Protein AF-A0A7Y9J847-F1 (afdb_monomer_lite)

pLDDT: mean 70.16, std 19.35, range [40.94, 95.0]

Foldseek 3Di:
DDDDPDPDPPPPPDPDPVCLDLVNLLVVLVVLQVPDDPQDWLVRSLVSCVVVPPDPVNSVLSVPQDGAGHGGSVSSSVSSVCVSVVHDRPRPHPPPPPDPPDPDDPPPPDPDDDDDDDDDDDDDDDDDDPDDDDDD

Structure (mmCIF, N/CA/C/O backbone):
data_AF-A0A7Y9J847-F1
#
_entry.id   AF-A0A7Y9J847-F1
#
loop_
_atom_site.group_PDB
_atom_site.id
_atom_site.type_symbol
_atom_site.label_atom_id
_atom_site.label_alt_id
_atom_site.label_comp_id
_atom_site.label_asym_id
_atom_site.label_entity_id
_atom_site.label_seq_id
_atom_site.pdbx_PDB_ins_code
_atom_site.Cartn_x
_atom_site.Cartn_y
_atom_site.Cartn_z
_atom_site.occupancy
_atom_site.B_iso_or_equiv
_atom_site.auth_seq_id
_atom_site.auth_comp_id
_atom_site.auth_asym_id
_atom_site.auth_atom_id
_atom_site.pdbx_PDB_model_num
ATOM 1 N N . MET A 1 1 ? 17.497 -41.026 -31.894 1.00 49.25 1 MET A N 1
ATOM 2 C CA . MET A 1 1 ? 16.441 -40.431 -31.049 1.00 49.25 1 MET A CA 1
ATOM 3 C C . MET A 1 1 ? 17.137 -39.594 -29.981 1.00 49.25 1 MET A C 1
ATOM 5 O O . MET A 1 1 ? 17.644 -40.190 -29.041 1.00 49.25 1 MET A O 1
ATOM 9 N N . PRO A 1 2 ? 17.323 -38.275 -30.172 1.00 55.19 2 PRO A N 1
ATOM 10 C CA . PRO A 1 2 ? 18.001 -37.436 -29.187 1.00 55.19 2 PRO A CA 1
ATOM 11 C C . PRO A 1 2 ? 17.052 -37.112 -28.025 1.00 55.19 2 PRO A C 1
ATOM 13 O O . PRO A 1 2 ? 15.933 -36.649 -28.236 1.00 55.19 2 PRO A O 1
ATOM 16 N N . SER A 1 3 ? 17.510 -37.395 -26.809 1.00 54.19 3 SER A N 1
ATOM 17 C CA . SER A 1 3 ? 16.823 -37.115 -25.551 1.00 54.19 3 SER A CA 1
ATOM 18 C C . SER A 1 3 ? 16.677 -35.608 -25.338 1.00 54.19 3 SER A C 1
ATOM 20 O O . SER A 1 3 ? 17.669 -34.883 -25.300 1.00 54.19 3 SER A O 1
ATOM 22 N N . THR A 1 4 ? 15.445 -35.133 -25.174 1.00 57.94 4 THR A N 1
ATOM 23 C CA . THR A 1 4 ? 15.147 -33.794 -24.654 1.00 57.94 4 THR A CA 1
ATOM 24 C C . THR A 1 4 ? 15.676 -33.673 -23.222 1.00 57.94 4 THR A C 1
ATOM 26 O O . THR A 1 4 ? 15.292 -34.497 -22.387 1.00 57.94 4 THR A O 1
ATOM 29 N N . PRO A 1 5 ? 16.528 -32.684 -22.897 1.00 59.12 5 PRO A N 1
ATOM 30 C CA . PRO A 1 5 ? 16.904 -32.433 -21.515 1.00 59.12 5 PRO A CA 1
ATOM 31 C C . PRO A 1 5 ? 15.673 -31.930 -20.759 1.00 59.12 5 PRO A C 1
ATOM 33 O O . PRO A 1 5 ? 15.046 -30.944 -21.147 1.00 59.12 5 PRO A O 1
ATOM 36 N N . GLY A 1 6 ? 15.309 -32.659 -19.703 1.00 48.56 6 GLY A N 1
ATOM 37 C CA . GLY A 1 6 ? 14.261 -32.269 -18.774 1.00 48.56 6 GLY A CA 1
ATOM 38 C C . GLY A 1 6 ? 14.575 -30.895 -18.200 1.00 48.56 6 GLY A C 1
ATOM 39 O O . GLY A 1 6 ? 15.643 -30.673 -17.634 1.00 48.56 6 GLY A O 1
ATOM 40 N N . HIS A 1 7 ? 13.644 -29.968 -18.381 1.00 54.53 7 HIS A N 1
ATOM 41 C CA . HIS A 1 7 ? 13.660 -28.684 -17.709 1.00 54.53 7 HIS A CA 1
ATOM 42 C C . HIS A 1 7 ? 13.323 -28.956 -16.238 1.00 54.53 7 HIS A C 1
ATOM 44 O O . HIS A 1 7 ? 12.155 -28.969 -15.856 1.00 54.53 7 HIS A O 1
ATOM 50 N N . GLU A 1 8 ? 14.331 -29.289 -15.427 1.00 55.56 8 GLU A N 1
ATOM 51 C CA . GLU A 1 8 ? 14.164 -29.288 -13.977 1.00 55.56 8 GLU A CA 1
ATOM 52 C C . GLU A 1 8 ? 13.847 -27.849 -13.553 1.00 55.56 8 GLU A C 1
ATOM 54 O O . GLU A 1 8 ? 14.640 -26.942 -13.834 1.00 55.56 8 GLU A O 1
ATOM 59 N N . PRO A 1 9 ? 12.695 -27.595 -12.909 1.00 55.69 9 PRO A N 1
ATOM 60 C CA . PRO A 1 9 ? 12.472 -26.309 -12.287 1.00 55.69 9 PRO A CA 1
ATOM 61 C C . PRO A 1 9 ? 13.514 -26.177 -11.179 1.00 55.69 9 PRO A C 1
ATOM 63 O O . PRO A 1 9 ? 13.529 -26.955 -10.227 1.00 55.69 9 PRO A O 1
ATOM 66 N N . VAL A 1 10 ? 14.403 -25.195 -11.318 1.00 56.09 10 VAL A N 1
ATOM 67 C CA . VAL A 1 10 ? 15.317 -24.770 -10.259 1.00 56.09 10 VAL A CA 1
ATOM 68 C C . VAL A 1 10 ? 14.453 -24.253 -9.109 1.00 56.09 10 VAL A C 1
ATOM 70 O O . VAL A 1 10 ? 14.092 -23.080 -9.046 1.00 56.09 10 VAL A O 1
ATOM 73 N N . VAL A 1 11 ? 14.059 -25.156 -8.215 1.00 52.94 11 VAL A N 1
ATOM 74 C CA . VAL A 1 11 ? 13.444 -24.812 -6.939 1.00 52.94 11 VAL A CA 1
ATOM 75 C C . VAL A 1 11 ? 14.569 -24.245 -6.093 1.00 52.94 11 VAL A C 1
ATOM 77 O O . VAL A 1 11 ? 15.358 -24.998 -5.537 1.00 52.94 11 VAL A O 1
ATOM 80 N N . VAL A 1 12 ? 14.677 -22.917 -6.046 1.00 54.50 12 VAL A N 1
ATOM 81 C CA . VAL A 1 12 ? 15.583 -22.205 -5.139 1.00 54.50 12 VAL A CA 1
ATOM 82 C C . VAL A 1 12 ? 15.052 -22.399 -3.710 1.00 54.50 12 VAL A C 1
ATOM 84 O O . VAL A 1 12 ? 14.038 -21.788 -3.357 1.00 54.50 12 VAL A O 1
ATOM 87 N N . PRO A 1 13 ? 15.672 -23.233 -2.853 1.00 46.25 13 PRO A N 1
ATOM 88 C CA . PRO A 1 13 ? 15.181 -23.453 -1.501 1.00 46.25 13 PRO A CA 1
ATOM 89 C C . PRO A 1 13 ? 15.715 -22.319 -0.620 1.00 46.25 13 PRO A C 1
ATOM 91 O O . PRO A 1 13 ? 16.892 -22.293 -0.268 1.00 46.25 13 PRO A O 1
ATOM 94 N N . GLY A 1 14 ? 14.861 -21.346 -0.291 1.00 41.09 14 GLY A N 1
ATOM 95 C CA . GLY A 1 14 ? 15.220 -20.279 0.656 1.00 41.09 14 GLY A CA 1
ATOM 96 C C . GLY A 1 14 ? 14.357 -19.014 0.643 1.00 41.09 14 GLY A C 1
ATOM 97 O O . GLY A 1 14 ? 14.506 -18.180 1.534 1.00 41.09 14 GLY A O 1
ATOM 98 N N . LEU A 1 15 ? 13.455 -18.857 -0.328 1.00 47.81 15 LEU A N 1
ATOM 99 C CA . LEU A 1 15 ? 12.717 -17.606 -0.539 1.00 47.81 15 LEU A CA 1
ATOM 100 C C . LEU A 1 15 ? 11.417 -17.478 0.291 1.00 47.81 15 LEU A C 1
ATOM 102 O O . LEU A 1 15 ? 11.110 -16.401 0.790 1.00 47.81 15 LEU A O 1
ATOM 106 N N . ALA A 1 16 ? 10.736 -18.580 0.613 1.00 46.28 16 ALA A N 1
ATOM 107 C CA . ALA A 1 16 ? 9.360 -18.531 1.128 1.00 46.28 16 ALA A CA 1
ATOM 108 C C . ALA A 1 16 ? 9.150 -17.957 2.554 1.00 46.28 16 ALA A C 1
ATOM 110 O O . ALA A 1 16 ? 8.028 -17.602 2.898 1.00 46.28 16 ALA A O 1
ATOM 111 N N . MET A 1 17 ? 10.178 -17.854 3.415 1.00 40.94 17 MET A N 1
ATOM 112 C CA . MET A 1 17 ? 9.996 -17.350 4.798 1.00 40.94 17 MET A CA 1
ATOM 113 C C . MET A 1 17 ? 10.462 -15.908 5.028 1.00 40.94 17 MET A C 1
ATOM 115 O O . MET A 1 17 ? 10.016 -15.268 5.980 1.00 40.94 17 MET A O 1
ATOM 119 N N . ARG A 1 18 ? 11.322 -15.357 4.161 1.00 46.59 18 ARG A N 1
ATOM 120 C CA . ARG A 1 18 ? 11.744 -13.944 4.257 1.00 46.59 18 ARG A CA 1
ATOM 121 C C . ARG A 1 18 ? 10.750 -12.984 3.606 1.00 46.59 18 ARG A C 1
ATOM 123 O O . ARG A 1 18 ? 10.747 -11.802 3.935 1.00 46.59 18 ARG A O 1
ATOM 130 N N . GLU A 1 19 ? 9.884 -13.495 2.739 1.00 56.12 19 GLU A N 1
ATOM 131 C CA . GLU A 1 19 ? 8.946 -12.711 1.930 1.00 56.12 19 GLU A CA 1
ATOM 132 C C . GLU A 1 19 ? 7.766 -12.127 2.719 1.00 56.12 19 GLU A C 1
ATOM 134 O O . GLU A 1 19 ? 7.184 -11.135 2.277 1.00 56.12 19 GLU A O 1
ATOM 139 N N . CYS A 1 20 ? 7.465 -12.685 3.899 1.00 57.28 20 CYS A N 1
ATOM 140 C CA . CYS A 1 20 ? 6.391 -12.228 4.790 1.00 57.28 20 CYS A CA 1
ATOM 141 C C . CYS A 1 20 ? 6.856 -11.262 5.892 1.00 57.28 20 CYS A C 1
ATOM 143 O O . CYS A 1 20 ? 6.043 -10.838 6.714 1.00 57.28 20 CYS A O 1
ATOM 145 N N . SER A 1 21 ? 8.147 -10.912 5.956 1.00 79.62 21 SER A N 1
ATOM 146 C CA . SER A 1 21 ? 8.610 -9.933 6.943 1.00 79.62 21 SER A CA 1
ATOM 147 C C . SER A 1 21 ? 8.160 -8.521 6.541 1.00 79.62 21 SER A C 1
ATOM 149 O O . SER A 1 21 ? 8.383 -8.126 5.393 1.00 79.62 21 SER A O 1
ATOM 151 N N . PRO A 1 22 ? 7.599 -7.711 7.462 1.00 80.12 22 PRO A N 1
ATOM 152 C CA . PRO A 1 22 ? 7.207 -6.333 7.161 1.00 80.12 22 PRO A CA 1
ATOM 153 C C . PRO A 1 22 ? 8.391 -5.483 6.680 1.00 80.12 22 PRO A C 1
ATOM 155 O O . PRO A 1 22 ? 8.212 -4.600 5.847 1.00 80.12 22 PRO A O 1
ATOM 158 N N . ALA A 1 23 ? 9.611 -5.785 7.139 1.00 84.69 23 ALA A N 1
ATOM 159 C CA . ALA A 1 23 ? 10.822 -5.117 6.671 1.00 84.69 23 ALA A CA 1
ATOM 160 C C . ALA A 1 23 ? 11.130 -5.442 5.199 1.00 84.69 23 ALA A C 1
ATOM 162 O O . ALA A 1 23 ? 11.419 -4.545 4.417 1.00 84.69 23 ALA A O 1
ATOM 163 N N . ALA A 1 24 ? 11.002 -6.710 4.795 1.00 84.31 24 ALA A N 1
ATOM 164 C CA . ALA A 1 24 ? 11.219 -7.117 3.406 1.00 84.31 24 ALA A CA 1
ATOM 165 C C . ALA A 1 24 ? 10.150 -6.538 2.463 1.00 84.31 24 ALA A C 1
ATOM 167 O O . ALA A 1 24 ? 10.447 -6.173 1.327 1.00 84.31 24 ALA A O 1
ATOM 168 N N . LEU A 1 25 ? 8.906 -6.414 2.938 1.00 83.62 25 LEU A N 1
ATOM 169 C CA . LEU A 1 25 ? 7.848 -5.725 2.204 1.00 83.62 25 LEU A CA 1
ATOM 170 C C . LEU A 1 25 ? 8.161 -4.231 2.032 1.00 83.62 25 LEU A C 1
ATOM 172 O O . LEU A 1 25 ? 7.992 -3.704 0.934 1.00 83.62 25 LEU A O 1
ATOM 176 N N . ALA A 1 26 ? 8.643 -3.569 3.087 1.00 87.75 26 ALA A N 1
ATOM 177 C CA . ALA A 1 26 ? 9.023 -2.162 3.032 1.00 87.75 26 ALA A CA 1
ATOM 178 C C . ALA A 1 26 ? 10.132 -1.908 2.004 1.00 87.75 26 ALA A C 1
ATOM 180 O O . ALA A 1 26 ? 9.956 -1.050 1.146 1.00 87.75 26 ALA A O 1
ATOM 181 N N . GLU A 1 27 ? 11.211 -2.693 2.015 1.00 88.94 27 GLU A N 1
ATOM 182 C CA . GLU A 1 27 ? 12.312 -2.560 1.044 1.00 88.94 27 GLU A CA 1
ATOM 183 C C . GLU A 1 27 ? 11.829 -2.630 -0.415 1.00 88.94 27 GLU A C 1
ATOM 185 O O . GLU A 1 27 ? 12.294 -1.875 -1.267 1.00 88.94 27 GLU A O 1
ATOM 190 N N . ARG A 1 28 ? 10.842 -3.490 -0.706 1.00 87.62 28 ARG A N 1
ATOM 191 C CA . ARG A 1 28 ? 10.255 -3.612 -2.051 1.00 87.62 28 ARG A CA 1
ATOM 192 C C . ARG A 1 28 ? 9.326 -2.451 -2.410 1.00 87.62 28 ARG A C 1
ATOM 194 O O . ARG A 1 28 ? 9.326 -2.004 -3.552 1.00 87.62 28 ARG A O 1
ATOM 201 N N . LEU A 1 29 ? 8.519 -1.978 -1.459 1.00 89.56 29 LEU A N 1
ATOM 202 C CA . LEU A 1 29 ? 7.494 -0.960 -1.712 1.00 89.56 29 LEU A CA 1
ATOM 203 C C . LEU A 1 29 ? 8.022 0.473 -1.660 1.00 89.56 29 LEU A C 1
ATOM 205 O O . LEU A 1 29 ? 7.485 1.331 -2.354 1.00 89.56 29 LEU A O 1
ATOM 209 N N . VAL A 1 30 ? 9.058 0.754 -0.867 1.00 93.00 30 VAL A N 1
ATOM 210 C CA . VAL A 1 30 ? 9.652 2.095 -0.749 1.00 93.00 30 VAL A CA 1
ATOM 211 C C . VAL A 1 30 ? 9.965 2.732 -2.108 1.00 93.00 30 VAL A C 1
ATOM 213 O O . VAL A 1 30 ? 9.513 3.857 -2.307 1.00 93.00 30 VAL A O 1
ATOM 216 N N . PRO A 1 31 ? 10.680 2.091 -3.055 1.00 92.12 31 PRO A N 1
ATOM 217 C CA . PRO A 1 31 ? 10.982 2.730 -4.337 1.00 92.12 31 PRO A CA 1
ATOM 218 C C . PRO A 1 31 ? 9.719 3.083 -5.132 1.00 92.12 31 PRO A C 1
ATOM 220 O O . PRO A 1 31 ? 9.662 4.158 -5.709 1.00 92.12 31 PRO A O 1
ATOM 223 N N . ILE A 1 32 ? 8.685 2.240 -5.094 1.00 91.44 32 ILE A N 1
ATOM 224 C CA . ILE A 1 32 ? 7.406 2.474 -5.785 1.00 91.44 32 ILE A CA 1
ATOM 225 C C . ILE A 1 32 ? 6.648 3.639 -5.143 1.00 91.44 32 ILE A C 1
ATOM 227 O O . ILE A 1 32 ? 6.130 4.519 -5.824 1.00 91.44 32 ILE A O 1
ATOM 231 N N . LEU A 1 33 ? 6.591 3.658 -3.810 1.00 91.19 33 LEU A N 1
ATOM 232 C CA . LEU A 1 33 ? 5.875 4.684 -3.059 1.00 91.19 33 LEU A CA 1
ATOM 233 C C . LEU A 1 33 ? 6.586 6.041 -3.100 1.00 91.19 33 LEU A C 1
ATOM 235 O O . LEU A 1 33 ? 5.920 7.055 -2.946 1.00 91.19 33 LEU A O 1
ATOM 239 N N . ARG A 1 34 ? 7.907 6.093 -3.307 1.00 91.88 34 ARG A N 1
ATOM 240 C CA . ARG A 1 34 ? 8.655 7.358 -3.434 1.00 91.88 34 ARG A CA 1
ATOM 241 C C . ARG A 1 34 ? 8.351 8.129 -4.718 1.00 91.88 34 ARG A C 1
ATOM 243 O O . ARG A 1 34 ? 8.609 9.326 -4.747 1.00 91.88 34 ARG A O 1
ATOM 250 N N . GLU A 1 35 ? 7.791 7.465 -5.724 1.00 90.75 35 GLU A N 1
ATOM 251 C CA . GLU A 1 35 ? 7.355 8.088 -6.980 1.00 90.75 35 GLU A CA 1
ATOM 252 C C . GLU A 1 35 ? 5.956 8.719 -6.865 1.00 90.75 35 GLU A C 1
ATOM 254 O O . GLU A 1 35 ? 5.486 9.375 -7.792 1.00 90.75 35 GLU A O 1
ATOM 259 N N . LEU A 1 36 ? 5.267 8.524 -5.734 1.00 92.25 36 LEU A N 1
ATOM 260 C CA . LEU A 1 36 ? 3.985 9.161 -5.458 1.00 92.25 36 LEU A CA 1
ATOM 261 C C . LEU A 1 36 ? 4.177 10.527 -4.799 1.00 92.25 36 LEU A C 1
ATOM 263 O O . LEU A 1 36 ? 4.899 10.664 -3.811 1.00 92.25 36 LEU A O 1
ATOM 267 N N . ASP A 1 37 ? 3.418 11.510 -5.276 1.00 93.62 37 ASP A N 1
ATOM 268 C CA . ASP A 1 37 ? 3.232 12.768 -4.564 1.00 93.62 37 ASP A CA 1
ATOM 269 C C . ASP A 1 37 ? 2.309 12.555 -3.360 1.00 93.62 37 ASP A C 1
ATOM 271 O O . ASP A 1 37 ? 1.154 12.140 -3.500 1.00 93.62 37 ASP A O 1
ATOM 275 N N . PHE A 1 38 ? 2.820 12.852 -2.165 1.00 89.94 38 PHE A N 1
ATOM 276 C CA . PHE A 1 38 ? 2.033 12.839 -0.937 1.00 89.94 38 PHE A CA 1
ATOM 277 C C . PHE A 1 38 ? 1.457 14.236 -0.641 1.00 89.94 38 PHE A C 1
ATOM 279 O O . PHE A 1 38 ? 2.144 15.238 -0.852 1.00 89.94 38 PHE A O 1
ATOM 286 N N . PRO A 1 39 ? 0.225 14.333 -0.111 1.00 93.81 39 PRO A N 1
ATOM 287 C CA . PRO A 1 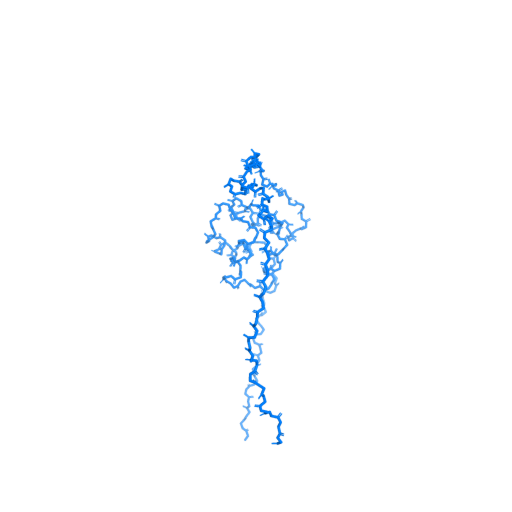39 ? -0.595 13.232 0.388 1.00 93.81 39 PRO A CA 1
ATOM 288 C C . PRO A 1 39 ? -1.242 12.381 -0.719 1.00 93.81 39 PRO A C 1
ATOM 290 O O . PRO A 1 39 ? -1.766 12.902 -1.701 1.00 93.81 39 PRO A O 1
ATOM 293 N N . ALA A 1 40 ? -1.217 11.058 -0.538 1.00 91.50 40 ALA A N 1
ATOM 294 C CA . ALA A 1 40 ? -1.673 10.085 -1.528 1.00 91.50 40 ALA A CA 1
ATOM 295 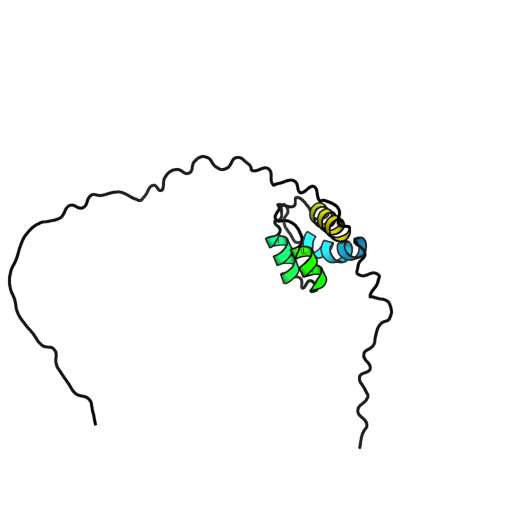C C . ALA A 1 40 ? -2.875 9.286 -1.012 1.00 91.50 40 ALA A C 1
ATOM 297 O O . ALA A 1 40 ? -2.938 8.894 0.150 1.00 91.50 40 ALA A O 1
ATOM 298 N N . ARG A 1 41 ? -3.837 8.998 -1.884 1.00 92.88 41 ARG A N 1
ATOM 299 C CA . ARG A 1 41 ? -5.015 8.174 -1.584 1.00 92.88 41 ARG A CA 1
ATOM 300 C C . ARG A 1 41 ? -4.772 6.711 -1.926 1.00 92.88 41 ARG A C 1
ATOM 302 O O . ARG A 1 41 ? -3.942 6.388 -2.775 1.00 92.88 41 ARG A O 1
ATOM 309 N N . ARG A 1 42 ? -5.576 5.817 -1.344 1.00 93.38 42 ARG A N 1
ATOM 310 C CA . ARG A 1 42 ? -5.517 4.368 -1.612 1.00 93.38 42 ARG A CA 1
ATOM 311 C C . ARG A 1 42 ? -5.502 4.027 -3.105 1.00 93.38 42 ARG A C 1
ATOM 313 O O . ARG A 1 42 ? -4.694 3.209 -3.532 1.00 93.38 42 ARG A O 1
ATOM 320 N N . TRP A 1 43 ? -6.353 4.662 -3.910 1.00 93.88 43 TRP A N 1
ATOM 321 C CA . TRP A 1 43 ? -6.387 4.402 -5.353 1.00 93.88 43 TRP A CA 1
ATOM 322 C C . TRP A 1 43 ? -5.079 4.795 -6.063 1.00 93.88 43 TRP A C 1
ATOM 324 O O . TRP A 1 43 ? -4.676 4.098 -6.991 1.00 93.88 43 TRP A O 1
ATOM 334 N N . GLN A 1 44 ? -4.389 5.857 -5.622 1.00 95.00 44 GLN A N 1
ATOM 335 C CA . GLN A 1 44 ? -3.087 6.263 -6.176 1.00 95.00 44 GLN A CA 1
ATOM 336 C C . GLN A 1 44 ? -2.022 5.224 -5.840 1.00 95.00 44 GLN A C 1
ATOM 338 O O . GLN A 1 44 ? -1.254 4.831 -6.711 1.00 95.00 44 GLN A O 1
ATOM 343 N N . ILE A 1 45 ? -2.039 4.718 -4.605 1.00 93.75 45 ILE A N 1
ATOM 344 C CA . ILE A 1 45 ? -1.131 3.663 -4.144 1.00 93.75 45 ILE A CA 1
ATOM 345 C C . ILE A 1 45 ? -1.338 2.372 -4.946 1.00 93.75 45 ILE A C 1
ATOM 347 O O . ILE A 1 45 ? -0.370 1.780 -5.415 1.00 93.75 45 ILE A O 1
ATOM 351 N N . LEU A 1 46 ? -2.592 1.954 -5.151 1.00 93.88 46 LEU A N 1
ATOM 352 C CA . LEU A 1 46 ? -2.917 0.784 -5.975 1.00 93.88 46 LEU A CA 1
ATOM 353 C C . LEU A 1 46 ? -2.488 0.973 -7.431 1.00 93.88 46 LEU A C 1
ATOM 355 O O . LEU A 1 46 ? -1.925 0.062 -8.027 1.00 93.88 46 LEU A O 1
ATOM 359 N N . THR A 1 47 ? -2.712 2.167 -7.983 1.00 94.12 47 THR A N 1
ATOM 360 C CA . THR A 1 47 ? -2.326 2.491 -9.361 1.00 94.12 47 THR A CA 1
ATOM 361 C C . THR A 1 47 ? -0.809 2.461 -9.524 1.00 94.12 47 THR A C 1
ATOM 363 O O . THR A 1 47 ? -0.325 1.858 -10.473 1.00 94.12 47 THR A O 1
ATOM 366 N N . ALA A 1 48 ? -0.046 3.045 -8.594 1.00 93.12 48 ALA A N 1
ATOM 367 C CA . ALA A 1 48 ? 1.410 2.917 -8.599 1.00 93.12 48 ALA A CA 1
ATOM 368 C C . ALA A 1 48 ? 1.827 1.448 -8.490 1.00 93.12 48 ALA A C 1
ATOM 370 O O . ALA A 1 48 ? 2.667 0.989 -9.257 1.00 93.12 48 ALA A O 1
ATOM 371 N N . GLY A 1 49 ? 1.186 0.678 -7.612 1.00 92.12 49 GLY A N 1
ATOM 372 C CA . GLY A 1 49 ? 1.473 -0.745 -7.502 1.00 92.12 49 GLY A CA 1
ATOM 373 C C . GLY A 1 49 ? 1.289 -1.499 -8.826 1.00 92.12 49 GLY A C 1
ATOM 374 O O . GLY A 1 49 ? 2.158 -2.279 -9.216 1.00 92.12 49 GLY A O 1
ATOM 375 N N . ASP A 1 50 ? 0.207 -1.210 -9.547 1.00 90.81 50 ASP A N 1
ATOM 376 C CA . ASP A 1 50 ? -0.081 -1.801 -10.856 1.00 90.81 50 ASP A CA 1
ATOM 377 C C . ASP A 1 50 ? 0.898 -1.311 -11.948 1.00 90.81 50 ASP A C 1
ATOM 379 O O . ASP A 1 50 ? 1.348 -2.112 -12.767 1.00 90.81 50 ASP A O 1
ATOM 383 N N . LEU A 1 51 ? 1.285 -0.027 -11.944 1.00 93.06 51 LEU A N 1
ATOM 384 C CA . LEU A 1 51 ? 2.224 0.556 -12.918 1.00 93.06 51 LEU A CA 1
ATOM 385 C C . LEU A 1 51 ? 3.647 -0.001 -12.791 1.00 93.06 51 LEU A C 1
ATOM 387 O O . LEU A 1 51 ? 4.309 -0.221 -13.804 1.00 93.06 51 LEU A O 1
ATOM 391 N N . TYR A 1 52 ? 4.111 -0.238 -11.563 1.00 90.19 52 TYR A N 1
ATOM 392 C CA . TYR A 1 52 ? 5.457 -0.752 -11.293 1.00 90.19 52 TYR A CA 1
ATOM 393 C C . TYR A 1 52 ? 5.513 -2.286 -11.181 1.00 90.19 52 TYR A C 1
ATOM 395 O O . TYR A 1 52 ? 6.569 -2.840 -10.884 1.00 90.19 52 TYR A O 1
ATOM 403 N N . GLY A 1 53 ? 4.403 -2.984 -11.453 1.00 87.31 53 GLY A N 1
ATOM 404 C CA . GLY A 1 53 ? 4.374 -4.444 -11.548 1.00 87.31 53 GLY A CA 1
ATOM 405 C C . GLY A 1 53 ? 4.468 -5.168 -10.204 1.00 87.31 53 GLY A C 1
ATOM 406 O O . GLY A 1 53 ? 5.195 -6.155 -10.093 1.00 87.31 53 GLY A O 1
ATOM 407 N N . CYS A 1 54 ? 3.747 -4.699 -9.181 1.00 88.00 54 CYS A N 1
ATOM 408 C CA . CYS A 1 54 ? 3.654 -5.411 -7.904 1.00 88.00 54 CYS A CA 1
ATOM 409 C C . CYS A 1 54 ? 3.162 -6.851 -8.097 1.00 88.00 54 CYS A C 1
ATOM 411 O O . CYS A 1 54 ? 2.241 -7.113 -8.876 1.00 88.00 54 CYS A O 1
ATOM 413 N N . ASP A 1 55 ? 3.732 -7.783 -7.332 1.00 87.56 55 ASP A N 1
ATOM 414 C CA . ASP A 1 55 ? 3.259 -9.162 -7.310 1.00 87.56 55 ASP A CA 1
ATOM 415 C C . ASP A 1 55 ? 1.830 -9.259 -6.741 1.00 87.56 55 ASP A C 1
ATOM 417 O O . ASP A 1 55 ? 1.329 -8.355 -6.064 1.00 87.56 55 ASP A O 1
ATOM 421 N N . THR A 1 56 ? 1.155 -10.377 -7.014 1.00 86.50 56 THR A N 1
ATOM 422 C CA . THR A 1 56 ? -0.249 -10.581 -6.628 1.00 86.50 56 THR A CA 1
ATOM 423 C C . THR A 1 56 ? -0.467 -10.490 -5.117 1.00 86.50 56 THR A C 1
ATOM 425 O O . THR A 1 56 ? -1.472 -9.923 -4.692 1.00 86.50 56 THR A O 1
ATOM 428 N N . VAL A 1 57 ? 0.478 -10.969 -4.301 1.00 86.38 57 VAL A N 1
ATOM 429 C CA . VAL A 1 57 ? 0.370 -10.922 -2.833 1.00 86.38 57 VAL A CA 1
ATOM 430 C C . VAL A 1 57 ? 0.479 -9.480 -2.350 1.00 86.38 57 VAL A C 1
ATOM 432 O O . VAL A 1 57 ? -0.351 -9.018 -1.564 1.00 86.38 57 VAL A O 1
ATOM 435 N N . THR A 1 58 ? 1.457 -8.734 -2.862 1.00 86.50 58 THR A N 1
ATOM 436 C CA . THR A 1 58 ? 1.612 -7.305 -2.573 1.00 86.50 58 THR A CA 1
ATOM 437 C C . THR A 1 58 ? 0.373 -6.518 -3.001 1.00 86.50 58 THR A C 1
ATOM 439 O 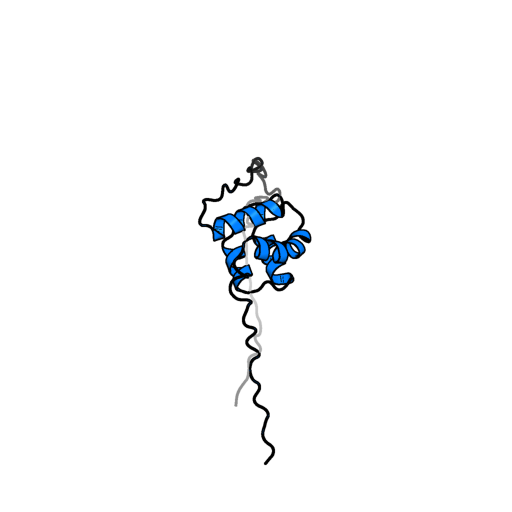O . THR A 1 58 ? -0.124 -5.690 -2.235 1.00 86.50 58 THR A O 1
ATOM 442 N N . ARG A 1 59 ? -0.194 -6.816 -4.174 1.00 90.00 59 ARG A N 1
ATOM 443 C CA . ARG A 1 59 ? -1.426 -6.181 -4.663 1.00 90.00 59 ARG A CA 1
ATOM 444 C C . ARG A 1 59 ? -2.621 -6.445 -3.747 1.00 90.00 59 ARG A C 1
ATOM 446 O O . ARG A 1 59 ? -3.364 -5.517 -3.428 1.00 90.00 59 ARG A O 1
ATOM 453 N N . GLU A 1 60 ? -2.799 -7.681 -3.285 1.00 89.62 60 GLU A N 1
ATOM 454 C CA . GLU A 1 60 ? -3.851 -8.025 -2.321 1.00 89.62 60 GLU A CA 1
ATOM 455 C C . GLU A 1 60 ? -3.670 -7.301 -0.983 1.00 89.62 60 GLU A C 1
ATOM 457 O O . GLU A 1 60 ? -4.647 -6.812 -0.409 1.00 89.62 60 GLU A O 1
ATOM 462 N N . LEU A 1 61 ? -2.431 -7.189 -0.496 1.00 88.25 61 LEU A N 1
ATOM 463 C CA . LEU A 1 61 ? -2.117 -6.458 0.732 1.00 88.25 61 LEU A CA 1
ATOM 464 C C . LEU A 1 61 ? -2.423 -4.964 0.601 1.00 88.25 61 LEU A C 1
ATOM 466 O O . LEU A 1 61 ? -3.094 -4.408 1.472 1.00 88.25 61 LEU A O 1
ATOM 470 N N . LEU A 1 62 ? -2.018 -4.331 -0.504 1.00 90.38 62 LEU A N 1
ATOM 471 C CA . LEU A 1 62 ? -2.392 -2.947 -0.815 1.00 90.38 62 LEU A CA 1
ATOM 472 C C . LEU A 1 62 ? -3.915 -2.794 -0.939 1.00 90.38 62 LEU A C 1
ATOM 474 O O . LEU A 1 62 ? -4.479 -1.785 -0.523 1.00 90.38 62 LEU A O 1
ATOM 478 N N . GLY A 1 63 ? -4.611 -3.819 -1.434 1.00 90.38 63 GLY A N 1
ATOM 479 C CA . GLY A 1 63 ? -6.071 -3.858 -1.482 1.00 90.38 63 GLY A CA 1
ATOM 480 C C . GLY A 1 63 ? -6.738 -3.818 -0.103 1.00 90.38 63 GLY A C 1
ATOM 481 O O . GLY A 1 63 ? -7.847 -3.295 0.010 1.00 90.38 63 GLY A O 1
ATOM 482 N N . ARG A 1 64 ? -6.072 -4.312 0.948 1.00 89.75 64 ARG A N 1
ATOM 483 C CA . ARG A 1 64 ? -6.569 -4.298 2.340 1.00 89.75 64 ARG A CA 1
ATOM 484 C C . ARG A 1 64 ? -6.288 -2.992 3.078 1.00 89.75 64 ARG A C 1
ATOM 486 O O . ARG A 1 64 ? -6.828 -2.787 4.164 1.00 89.75 64 ARG A O 1
ATOM 493 N N . VAL A 1 65 ? -5.457 -2.122 2.510 1.00 88.69 65 VAL A N 1
ATOM 494 C CA . VAL A 1 65 ? -5.219 -0.782 3.048 1.00 88.69 65 VAL A CA 1
ATOM 495 C C . VAL A 1 65 ? -6.558 -0.021 3.062 1.00 88.69 65 VAL A C 1
ATOM 497 O O . VAL A 1 65 ? -7.291 -0.089 2.074 1.00 88.69 65 VAL A O 1
ATOM 500 N N . PRO A 1 66 ? -6.933 0.642 4.170 1.00 88.44 66 PRO A N 1
ATOM 501 C CA . PRO A 1 66 ? -8.186 1.381 4.281 1.00 88.44 66 PRO A CA 1
ATOM 502 C C . PRO A 1 66 ? -8.266 2.559 3.300 1.00 88.44 66 PRO A C 1
ATOM 504 O O . PRO A 1 66 ? -7.265 3.082 2.822 1.00 88.44 66 PRO A O 1
ATOM 507 N N . GLU A 1 67 ? -9.485 2.994 2.986 1.00 88.94 67 GLU A N 1
ATOM 508 C CA . GLU A 1 67 ? -9.689 4.187 2.162 1.00 88.94 67 GLU A CA 1
ATOM 509 C C . GLU A 1 67 ? -9.403 5.440 3.002 1.00 88.94 67 GLU A C 1
ATOM 511 O O . GLU A 1 67 ? -10.233 5.874 3.802 1.00 88.94 67 GLU A O 1
ATOM 516 N N . ALA A 1 68 ? -8.203 5.995 2.845 1.00 87.94 68 ALA A N 1
ATOM 517 C CA . ALA A 1 68 ? -7.744 7.186 3.544 1.00 87.94 68 ALA A CA 1
ATOM 518 C C . ALA A 1 68 ? -6.755 7.986 2.688 1.00 87.94 68 ALA A C 1
ATOM 520 O O . ALA A 1 68 ? -6.361 7.574 1.592 1.00 87.94 68 ALA A O 1
ATOM 521 N N . GLU A 1 69 ? -6.385 9.151 3.204 1.00 91.19 69 GLU A N 1
ATOM 522 C CA . GLU A 1 69 ? -5.331 9.991 2.660 1.00 91.19 69 GLU A CA 1
ATOM 523 C C . GLU A 1 69 ? -4.081 9.804 3.518 1.00 91.19 69 GLU A C 1
ATOM 525 O O . GLU A 1 69 ? -4.095 10.074 4.718 1.00 91.19 69 GLU A O 1
ATOM 530 N N . TYR A 1 70 ? -3.029 9.287 2.899 1.00 90.50 70 TYR A N 1
ATOM 531 C CA . TYR A 1 70 ? -1.759 8.973 3.530 1.00 90.50 70 TYR A CA 1
ATOM 532 C C . TYR A 1 70 ? -0.833 10.164 3.383 1.00 90.50 70 TYR A C 1
ATOM 534 O O . TYR A 1 70 ? -0.661 10.675 2.278 1.00 90.50 70 TYR A O 1
ATOM 542 N N . ALA A 1 71 ? -0.225 10.607 4.478 1.00 91.50 71 ALA A N 1
ATOM 543 C CA . ALA A 1 71 ? 0.627 11.799 4.459 1.00 91.50 71 ALA A CA 1
ATOM 544 C C . ALA A 1 71 ? 2.059 11.511 3.982 1.00 91.50 71 ALA A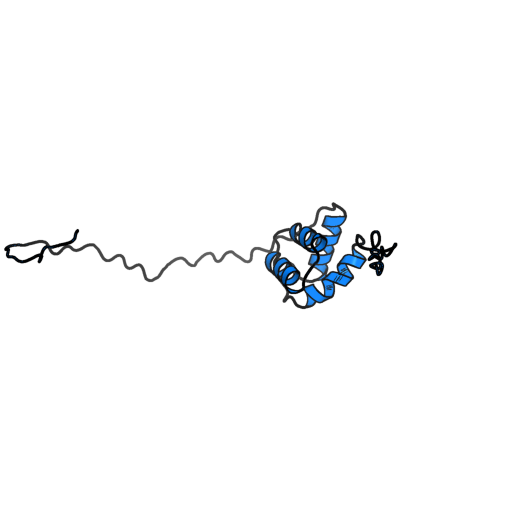 C 1
ATOM 546 O O . ALA A 1 71 ? 2.786 12.429 3.611 1.00 91.50 71 ALA A O 1
ATOM 547 N N . SER A 1 72 ? 2.499 10.251 4.042 1.00 92.69 72 SER A N 1
ATOM 548 C CA . SER A 1 72 ? 3.861 9.862 3.676 1.00 92.69 72 SER A CA 1
ATOM 549 C C . SER A 1 72 ? 3.978 8.368 3.381 1.00 92.69 72 SER A C 1
ATOM 551 O O . SER A 1 72 ? 3.110 7.574 3.748 1.00 92.69 72 SER A O 1
ATOM 553 N N . VAL A 1 73 ? 5.117 7.969 2.808 1.00 92.19 73 VAL A N 1
ATOM 554 C CA . VAL A 1 73 ? 5.497 6.559 2.620 1.00 92.19 73 VAL A CA 1
ATOM 555 C C . VAL A 1 73 ? 5.433 5.775 3.939 1.00 92.19 73 VAL A C 1
ATOM 557 O O . VAL A 1 73 ? 4.917 4.660 3.974 1.00 92.19 73 VAL A O 1
ATOM 560 N N . HIS A 1 74 ? 5.922 6.358 5.039 1.00 90.69 74 HIS A N 1
ATOM 561 C CA . HIS A 1 74 ? 5.953 5.696 6.347 1.00 90.69 74 HIS A CA 1
ATOM 562 C C . HIS A 1 74 ? 4.558 5.392 6.896 1.00 90.69 74 HIS A C 1
ATOM 564 O O . HIS A 1 74 ? 4.382 4.380 7.570 1.00 90.69 74 HIS A O 1
ATOM 570 N N . ASP A 1 75 ? 3.576 6.236 6.582 1.00 89.94 75 ASP A N 1
ATOM 571 C CA . ASP A 1 75 ? 2.185 6.046 6.991 1.00 89.94 75 ASP A CA 1
ATOM 572 C C . ASP A 1 75 ? 1.598 4.791 6.325 1.00 89.94 75 ASP A C 1
ATOM 574 O O . ASP A 1 75 ? 1.121 3.876 6.997 1.00 89.94 75 ASP A O 1
ATOM 578 N N . VAL A 1 76 ? 1.779 4.663 5.005 1.00 90.44 76 VAL A N 1
ATOM 579 C CA . VAL A 1 76 ? 1.357 3.481 4.233 1.00 90.44 76 VAL A CA 1
ATOM 580 C C . VAL A 1 76 ? 2.023 2.203 4.756 1.00 90.44 76 VAL A C 1
ATOM 582 O O . VAL A 1 76 ? 1.350 1.192 4.971 1.00 90.44 76 VAL A O 1
ATOM 585 N N . LEU A 1 77 ? 3.336 2.238 5.003 1.00 91.12 77 LEU A N 1
ATOM 586 C CA . LEU A 1 77 ? 4.076 1.084 5.525 1.00 91.12 77 LEU A CA 1
ATOM 587 C C . LEU A 1 77 ? 3.641 0.704 6.947 1.00 91.12 77 LEU A C 1
ATOM 589 O O . LEU A 1 77 ? 3.522 -0.484 7.253 1.00 91.12 77 LEU A O 1
ATOM 593 N N . GLY A 1 78 ? 3.369 1.690 7.805 1.00 89.62 78 GLY A N 1
ATOM 594 C CA . GLY A 1 78 ? 2.848 1.464 9.153 1.00 89.62 78 GLY A CA 1
ATOM 595 C C . GLY A 1 78 ? 1.478 0.787 9.130 1.00 89.62 78 GLY A C 1
ATOM 596 O O . GLY A 1 78 ? 1.249 -0.179 9.863 1.00 89.62 78 GLY A O 1
ATOM 597 N N . VAL A 1 79 ? 0.597 1.229 8.230 1.00 89.38 79 VAL A N 1
ATOM 598 C CA . VAL A 1 79 ? -0.714 0.608 8.006 1.00 89.38 79 VAL A CA 1
ATOM 599 C C . VAL A 1 79 ? -0.573 -0.823 7.491 1.00 89.38 79 VAL A C 1
ATOM 601 O O . VAL A 1 79 ? -1.218 -1.722 8.027 1.00 89.38 79 VAL A O 1
ATOM 604 N N . LEU A 1 80 ? 0.300 -1.075 6.514 1.00 88.44 80 LEU A N 1
ATOM 605 C CA . LEU A 1 80 ? 0.546 -2.428 6.001 1.00 88.44 80 LEU A CA 1
ATOM 606 C C . LEU A 1 80 ? 1.103 -3.368 7.078 1.00 88.44 80 LEU A C 1
ATOM 608 O O . LEU A 1 80 ? 0.645 -4.504 7.198 1.00 88.44 80 LEU A O 1
ATOM 612 N N . ALA A 1 81 ? 2.040 -2.899 7.904 1.00 87.81 81 ALA A N 1
ATOM 613 C CA . ALA A 1 81 ? 2.560 -3.678 9.027 1.00 87.81 81 ALA A CA 1
ATOM 614 C C . ALA A 1 81 ? 1.462 -4.007 10.054 1.00 87.81 81 ALA A C 1
ATOM 616 O O . ALA A 1 81 ? 1.406 -5.120 10.582 1.00 87.81 81 ALA A O 1
ATOM 617 N N . ALA A 1 82 ? 0.554 -3.066 10.316 1.00 86.38 82 ALA A N 1
ATOM 618 C CA . ALA A 1 82 ? -0.581 -3.292 11.202 1.00 86.38 82 ALA A CA 1
ATOM 619 C C . ALA A 1 82 ? -1.604 -4.279 10.605 1.00 86.38 82 ALA A C 1
ATOM 621 O O . ALA A 1 82 ? -2.071 -5.164 11.320 1.00 86.38 82 ALA A O 1
ATOM 622 N N . VAL A 1 83 ? -1.868 -4.217 9.293 1.00 85.88 83 VAL A N 1
ATOM 623 C CA . VAL A 1 83 ? -2.702 -5.202 8.574 1.00 85.88 83 VAL A CA 1
ATOM 624 C C . VAL A 1 83 ? -2.102 -6.607 8.667 1.00 85.88 83 VAL A C 1
ATOM 626 O O . VAL A 1 83 ? -2.824 -7.558 8.957 1.00 85.88 83 VAL A O 1
ATOM 629 N N . LEU A 1 84 ? -0.786 -6.745 8.479 1.00 84.31 84 LEU A N 1
ATOM 630 C CA . LEU A 1 84 ? -0.090 -8.033 8.591 1.00 84.31 84 LEU A CA 1
ATOM 631 C C . LEU A 1 84 ? -0.116 -8.606 10.015 1.00 84.31 84 LEU A C 1
ATOM 633 O O . LEU A 1 84 ? -0.173 -9.819 10.189 1.00 84.31 84 LEU A O 1
ATOM 637 N N . THR A 1 85 ? -0.078 -7.744 11.032 1.00 83.12 85 THR A N 1
ATOM 638 C CA . THR A 1 85 ? -0.072 -8.148 12.449 1.00 83.12 85 THR A CA 1
ATOM 639 C C . THR A 1 85 ? -1.469 -8.226 13.070 1.00 83.12 85 THR A C 1
ATOM 641 O O . THR A 1 85 ? -1.593 -8.554 14.248 1.00 83.12 85 THR A O 1
ATOM 644 N N . GLY A 1 86 ? -2.527 -7.927 12.306 1.00 79.44 86 GLY A N 1
ATOM 645 C CA . GLY A 1 86 ? -3.906 -7.888 12.804 1.00 79.44 86 GLY A CA 1
ATOM 646 C C . GLY A 1 86 ? -4.159 -6.779 13.831 1.00 79.44 86 GLY A C 1
ATOM 647 O O . GLY A 1 86 ? -5.127 -6.843 14.590 1.00 79.44 86 GLY A O 1
ATOM 648 N N . ARG A 1 87 ? -3.284 -5.770 13.894 1.00 75.38 87 ARG A N 1
ATOM 649 C CA . ARG A 1 87 ? -3.395 -4.673 14.853 1.00 75.38 87 ARG A CA 1
ATOM 650 C C . ARG A 1 87 ? -4.395 -3.633 14.335 1.00 75.38 87 ARG A C 1
ATOM 652 O O . ARG A 1 87 ? -4.338 -3.277 13.157 1.00 75.38 87 ARG A O 1
ATOM 659 N N . PRO A 1 88 ? -5.280 -3.091 15.192 1.00 63.12 88 PRO A N 1
ATOM 660 C CA . PRO A 1 88 ? -6.141 -1.984 14.798 1.00 63.12 88 PRO A CA 1
ATOM 661 C C . PRO A 1 88 ? -5.288 -0.783 14.378 1.00 63.12 88 PRO A C 1
ATOM 663 O O . PRO A 1 88 ? -4.423 -0.326 15.130 1.00 63.12 88 PRO A O 1
ATOM 666 N N . VAL A 1 89 ? -5.526 -0.295 13.161 1.00 63.28 89 VAL A N 1
ATOM 667 C CA . VAL A 1 89 ? -4.812 0.849 12.590 1.00 63.28 89 VAL A CA 1
ATOM 668 C C . VAL A 1 89 ? -5.507 2.134 13.036 1.00 63.28 89 VAL A C 1
ATOM 670 O O . VAL A 1 89 ? -6.705 2.280 12.774 1.00 63.28 89 VAL A O 1
ATOM 673 N N . PRO A 1 90 ? -4.802 3.087 13.670 1.00 57.50 90 PRO A N 1
ATOM 674 C CA . PRO A 1 90 ? -5.319 4.433 13.850 1.00 57.50 90 PRO A CA 1
ATOM 675 C C . PRO A 1 90 ? -5.272 5.139 12.492 1.00 57.50 90 PRO A C 1
ATOM 677 O O . PRO A 1 90 ? -4.324 5.845 12.166 1.00 57.50 90 PRO A O 1
ATOM 680 N N . VAL A 1 91 ? -6.279 4.894 11.658 1.00 61.31 91 VAL A N 1
ATOM 681 C CA . VAL A 1 91 ? -6.459 5.654 10.424 1.00 61.31 91 VAL A CA 1
ATOM 682 C C . VAL A 1 91 ? -6.982 7.011 10.851 1.00 61.31 91 VAL A C 1
ATOM 684 O O . VAL A 1 91 ? -8.118 7.113 11.314 1.00 61.31 91 VAL A O 1
ATOM 687 N N . THR A 1 92 ? -6.153 8.046 10.748 1.00 60.41 92 THR A N 1
ATOM 688 C CA . THR A 1 92 ? -6.646 9.410 10.916 1.00 60.41 92 THR A CA 1
ATOM 689 C C . THR A 1 92 ? -7.610 9.642 9.756 1.00 60.41 92 THR A C 1
ATOM 691 O O . THR A 1 92 ? -7.162 9.635 8.607 1.00 60.41 92 THR A O 1
ATOM 694 N N . PRO A 1 93 ? -8.931 9.772 9.989 1.00 55.44 93 PRO A N 1
ATOM 695 C CA . PRO A 1 93 ? -9.820 10.162 8.910 1.00 55.44 93 PRO A CA 1
ATOM 696 C C . PRO A 1 93 ? -9.273 11.480 8.365 1.00 55.44 93 PRO A C 1
ATOM 698 O O . PRO A 1 93 ? -8.846 12.310 9.180 1.00 55.44 93 PRO A O 1
ATOM 701 N N . PRO A 1 94 ? -9.243 11.683 7.031 1.00 56.38 94 PRO A N 1
ATOM 702 C CA . PRO A 1 94 ? -8.833 12.968 6.497 1.00 56.38 94 PRO A CA 1
ATOM 703 C C . PRO A 1 94 ? -9.656 13.994 7.254 1.00 56.38 94 PRO A C 1
ATOM 705 O O . PRO A 1 94 ? -10.889 13.881 7.298 1.00 56.38 94 PRO A O 1
ATOM 708 N N . MET A 1 95 ? -8.975 14.916 7.945 1.00 48.00 95 MET A N 1
ATOM 709 C CA . MET A 1 95 ? -9.640 16.083 8.488 1.00 48.00 95 MET A CA 1
ATOM 710 C C . MET A 1 95 ? -10.417 16.623 7.307 1.00 48.00 95 MET A C 1
ATOM 712 O O . MET A 1 95 ? -9.840 17.062 6.313 1.00 48.00 95 MET A O 1
ATOM 716 N N . ARG A 1 96 ? -11.735 16.453 7.377 1.00 50.53 96 ARG A N 1
ATOM 717 C CA . ARG A 1 96 ? -12.673 16.999 6.427 1.00 50.53 96 ARG A CA 1
ATOM 718 C C . ARG A 1 96 ? -12.469 18.494 6.598 1.00 50.53 96 ARG A C 1
ATOM 720 O O . ARG A 1 96 ? -13.098 19.104 7.458 1.00 50.53 96 ARG A O 1
ATOM 727 N N . GLY A 1 97 ? -11.532 19.067 5.837 1.00 50.09 97 GLY A N 1
ATOM 728 C CA . GLY A 1 97 ? -11.508 20.496 5.590 1.00 50.09 97 GLY A CA 1
ATOM 729 C C . GLY A 1 97 ? -12.949 20.872 5.271 1.00 50.09 97 GLY A C 1
ATOM 730 O O . GLY A 1 97 ? -13.638 20.047 4.650 1.00 50.09 97 GLY A O 1
ATOM 731 N N . PRO A 1 98 ? -13.447 22.000 5.806 1.00 44.69 98 PRO A N 1
ATOM 732 C CA . PRO A 1 98 ? -14.865 22.317 5.783 1.00 44.69 98 PRO A CA 1
ATOM 733 C C . PRO A 1 98 ? -15.396 21.980 4.400 1.00 44.69 98 PRO A C 1
ATOM 735 O O . PRO A 1 98 ? -14.878 22.476 3.397 1.00 44.69 98 PRO A O 1
ATOM 738 N N . ALA A 1 99 ? -16.361 21.052 4.348 1.00 48.72 99 ALA A N 1
ATOM 739 C CA . ALA A 1 99 ? -17.112 20.819 3.129 1.00 48.72 99 ALA A CA 1
ATOM 740 C C . ALA A 1 99 ? -17.453 22.211 2.592 1.00 48.72 99 ALA A C 1
ATOM 742 O O . ALA A 1 99 ? -17.891 23.030 3.407 1.00 48.72 99 ALA A O 1
ATOM 743 N N . PRO A 1 100 ? -17.205 22.538 1.312 1.00 50.56 100 PRO A N 1
ATOM 744 C CA . PRO A 1 100 ? -17.601 23.832 0.793 1.00 50.56 100 PRO A CA 1
ATOM 745 C C . PRO A 1 100 ? -19.121 23.940 0.940 1.00 50.56 100 PRO A C 1
ATOM 747 O O . PRO A 1 100 ? -19.897 23.462 0.112 1.00 50.56 100 PRO A O 1
ATOM 750 N N . ALA A 1 101 ? -19.548 24.536 2.051 1.00 53.88 101 ALA A N 1
ATOM 751 C CA . ALA A 1 101 ? -20.882 25.023 2.278 1.00 53.88 101 ALA A CA 1
ATOM 752 C C . ALA A 1 101 ? -21.021 26.199 1.318 1.00 53.88 101 ALA A C 1
ATOM 754 O O . ALA A 1 101 ? -20.590 27.310 1.603 1.00 53.88 101 ALA A O 1
ATOM 755 N N . GLY A 1 102 ? -21.536 25.913 0.125 1.00 47.59 102 GLY A N 1
ATOM 756 C CA . GLY A 1 102 ? -21.804 26.930 -0.880 1.00 47.59 102 GLY A CA 1
ATOM 757 C C . GLY A 1 102 ? -20.947 26.812 -2.133 1.00 47.59 102 GLY A C 1
ATOM 758 O O . GLY A 1 102 ? -20.109 27.658 -2.418 1.00 47.59 102 GLY A O 1
ATOM 759 N N . ARG A 1 103 ? -21.328 25.882 -3.008 1.00 47.09 103 ARG A N 1
ATOM 760 C CA . ARG A 1 103 ? -21.728 26.343 -4.343 1.00 47.09 103 ARG A CA 1
ATOM 761 C C . ARG A 1 103 ? -23.183 25.971 -4.576 1.00 47.09 103 ARG A C 1
ATOM 763 O O . ARG A 1 103 ? -23.526 25.056 -5.316 1.00 47.09 103 ARG A O 1
ATOM 770 N N . ALA A 1 104 ? -24.039 26.706 -3.873 1.00 51.94 104 ALA A N 1
ATOM 771 C CA . ALA A 1 104 ? -25.353 27.019 -4.390 1.00 51.94 104 ALA A CA 1
ATOM 772 C C . ALA A 1 104 ? -25.193 27.641 -5.787 1.00 51.94 104 ALA A C 1
ATOM 774 O O . ALA A 1 104 ? -24.302 28.460 -6.012 1.00 51.94 104 ALA A O 1
ATOM 775 N N . GLY A 1 105 ? -26.076 27.249 -6.702 1.00 43.12 105 GLY A N 1
ATOM 776 C CA . GLY A 1 105 ? -26.299 27.945 -7.961 1.00 43.12 105 GLY A CA 1
ATOM 777 C C . GLY A 1 105 ? -25.444 27.445 -9.118 1.00 43.12 105 GLY A C 1
ATOM 778 O O . GLY A 1 105 ? -24.335 27.914 -9.335 1.00 43.12 105 GLY A O 1
ATOM 779 N N . ARG A 1 106 ? -26.038 26.585 -9.953 1.00 55.41 106 ARG A N 1
ATOM 780 C CA . ARG A 1 106 ? -25.933 26.758 -11.408 1.00 55.41 106 ARG A CA 1
ATOM 781 C C . ARG A 1 106 ? -26.437 28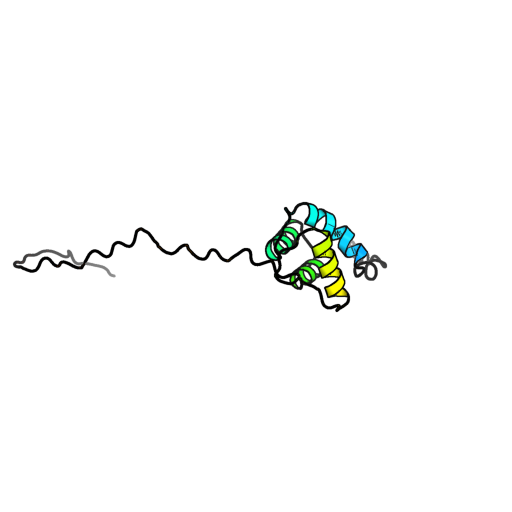.174 -11.734 1.00 55.41 106 ARG A C 1
ATOM 783 O O . ARG A 1 106 ? -27.638 28.393 -11.578 1.00 55.41 106 ARG A O 1
ATOM 790 N N . PRO A 1 107 ? -25.617 29.114 -12.228 1.00 50.16 107 PRO A N 1
ATOM 791 C CA . PRO A 1 107 ? -26.117 30.288 -12.918 1.00 50.16 107 PRO A CA 1
ATOM 792 C C . PRO A 1 107 ? -26.137 29.929 -14.407 1.00 50.16 107 PRO A C 1
ATOM 794 O O . PRO A 1 107 ? -25.108 29.935 -15.075 1.00 50.16 107 PRO A O 1
ATOM 797 N N . GLY A 1 108 ? -27.298 29.508 -14.905 1.00 46.47 108 GLY A N 1
ATOM 798 C CA . GLY A 1 108 ? -27.469 29.204 -16.329 1.00 46.47 108 GLY A CA 1
ATOM 799 C C . GLY A 1 108 ? -28.740 28.436 -16.685 1.00 46.47 108 GLY A C 1
ATOM 800 O O . GLY A 1 108 ? -29.165 28.475 -17.833 1.00 46.47 108 GLY A O 1
ATOM 801 N N . ALA A 1 109 ? -29.403 27.796 -15.717 1.00 50.19 109 ALA A N 1
ATOM 802 C CA . ALA A 1 109 ? -30.779 27.343 -15.903 1.00 50.19 109 ALA A CA 1
ATOM 803 C C . ALA A 1 109 ? -31.716 28.543 -15.713 1.00 50.19 109 ALA A C 1
ATOM 805 O O . ALA A 1 109 ? -32.249 28.764 -14.628 1.00 50.19 109 ALA A O 1
ATOM 806 N N . MET A 1 110 ? -31.857 29.358 -16.758 1.00 51.34 110 MET A N 1
ATOM 807 C CA . MET A 1 110 ? -32.927 30.349 -16.830 1.00 51.34 110 MET A CA 1
ATOM 808 C C . MET A 1 110 ? -34.271 29.617 -16.959 1.00 51.34 110 MET A C 1
ATOM 810 O O . MET A 1 110 ? -34.447 28.851 -17.909 1.00 51.34 110 MET A O 1
ATOM 814 N N . PRO A 1 111 ? -35.238 29.844 -16.055 1.00 56.19 111 PRO A N 1
ATOM 815 C CA . PRO A 1 111 ? -36.604 29.403 -16.248 1.00 56.19 111 PRO A CA 1
ATOM 816 C C . PRO A 1 111 ? -37.317 30.462 -17.092 1.00 56.19 111 PRO A C 1
ATOM 818 O O . PRO A 1 111 ? -37.881 31.415 -16.560 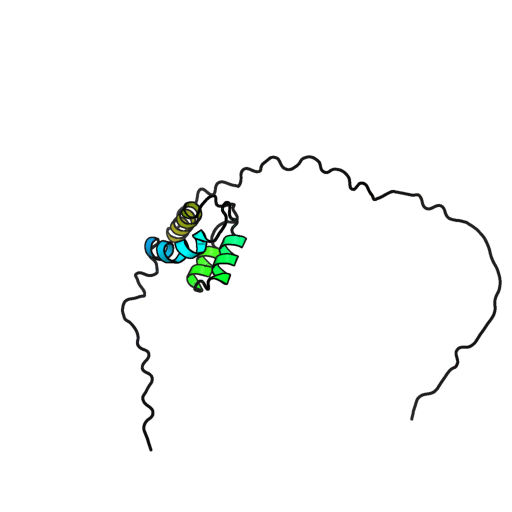1.00 56.19 111 PRO A O 1
ATOM 821 N N . VAL A 1 112 ? -37.305 30.313 -18.417 1.00 52.31 112 VAL A N 1
ATOM 822 C CA . VAL A 1 112 ? -38.184 31.114 -19.282 1.00 52.31 112 VAL A CA 1
ATOM 823 C C . VAL A 1 112 ? -39.347 30.241 -19.725 1.00 52.31 112 VAL A C 1
ATOM 825 O O . VAL A 1 112 ? -39.301 29.527 -20.719 1.00 52.31 112 VAL A O 1
ATOM 828 N N . ARG A 1 113 ? -40.356 30.251 -18.852 1.00 45.75 113 ARG A N 1
ATOM 829 C CA . ARG A 1 113 ? -41.785 30.359 -19.154 1.00 45.75 113 ARG A CA 1
ATOM 830 C C . ARG A 1 113 ? -42.175 29.884 -20.561 1.00 45.75 113 ARG A C 1
ATOM 832 O O . ARG A 1 113 ? -41.940 30.569 -21.551 1.00 45.75 113 ARG A O 1
ATOM 839 N N . ALA A 1 114 ? -42.858 28.744 -20.612 1.00 51.09 114 ALA A N 1
ATOM 840 C CA . ALA A 1 114 ? -43.623 28.323 -21.774 1.00 51.09 114 ALA A CA 1
ATOM 841 C C . ALA A 1 114 ? -44.655 29.408 -22.134 1.00 51.09 114 ALA A C 1
ATOM 843 O O . ALA A 1 114 ? -45.723 29.500 -21.532 1.00 51.09 114 ALA A O 1
ATOM 844 N N . THR A 1 115 ? -44.317 30.244 -23.109 1.00 48.56 115 THR A N 1
ATOM 845 C CA . THR A 1 115 ? -45.263 31.087 -23.839 1.00 48.56 115 THR A CA 1
ATOM 846 C C . THR A 1 115 ? -45.477 30.445 -25.196 1.00 48.56 115 THR A C 1
ATOM 848 O O . THR A 1 115 ? -44.663 30.570 -26.106 1.00 48.56 115 THR A O 1
ATOM 851 N N . ALA A 1 116 ? -46.575 29.704 -25.297 1.00 51.47 116 ALA A N 1
ATOM 852 C CA . ALA A 1 116 ? -47.139 29.292 -26.566 1.00 51.47 116 ALA A CA 1
ATOM 853 C C . ALA A 1 116 ? -47.441 30.524 -27.439 1.00 51.47 116 ALA A C 1
ATOM 855 O O . ALA A 1 116 ? -48.026 31.483 -26.932 1.00 51.47 116 ALA A O 1
ATOM 856 N N . PRO A 1 117 ? -47.188 30.479 -28.754 1.00 48.44 117 PRO A N 1
ATOM 857 C CA . PRO A 1 117 ? -48.062 31.133 -29.706 1.00 48.44 117 PRO A CA 1
ATOM 858 C C . PRO A 1 117 ? -49.203 30.168 -30.050 1.00 48.44 117 PRO A C 1
ATOM 860 O O . PRO A 1 117 ? -49.021 29.121 -30.671 1.00 48.44 117 PRO A O 1
ATOM 863 N N . ALA A 1 118 ? -50.398 30.521 -29.589 1.00 45.44 118 ALA A N 1
ATOM 864 C CA . ALA A 1 118 ? -51.640 29.913 -30.025 1.00 45.44 118 ALA A CA 1
ATOM 865 C C . ALA A 1 118 ? -52.008 30.399 -31.438 1.00 45.44 118 ALA A C 1
ATOM 867 O O . ALA A 1 118 ? -51.932 31.596 -31.704 1.00 45.44 118 ALA A O 1
ATOM 868 N N . ARG A 1 119 ? -52.552 29.465 -32.239 1.00 46.72 119 ARG A N 1
ATOM 869 C CA . ARG A 1 119 ? -53.406 29.655 -33.437 1.00 46.72 119 ARG A CA 1
ATOM 870 C C . ARG A 1 119 ? -52.725 30.214 -34.703 1.00 46.72 119 ARG A C 1
ATOM 872 O O . ARG A 1 119 ? -51.961 31.156 -34.632 1.00 46.72 119 ARG A O 1
ATOM 879 N N . ALA A 1 120 ? -53.027 29.767 -35.925 1.00 54.84 120 ALA A N 1
ATOM 880 C CA . ALA A 1 120 ? -53.930 28.737 -36.464 1.00 54.84 120 ALA A CA 1
ATOM 881 C C . ALA A 1 120 ? -53.618 28.580 -37.994 1.00 54.84 120 ALA A C 1
ATOM 883 O O . ALA A 1 120 ? -52.496 28.885 -38.379 1.00 54.84 120 ALA A O 1
ATOM 884 N N . PRO A 1 121 ? -54.509 28.084 -38.880 1.00 59.59 121 PRO A N 1
ATOM 885 C CA . PRO A 1 121 ? -54.418 26.757 -39.488 1.00 59.59 121 PRO A CA 1
ATOM 886 C C . PRO A 1 121 ? -54.325 26.783 -41.036 1.00 59.59 121 PRO A C 1
ATOM 888 O O . PRO A 1 121 ? -54.273 27.834 -41.659 1.00 59.59 121 PRO A O 1
ATOM 891 N N . HIS A 1 122 ? -54.441 25.584 -41.617 1.00 44.62 122 HIS A N 1
ATOM 892 C CA . HIS A 1 122 ? -54.950 25.243 -42.955 1.00 44.62 122 HIS A CA 1
ATOM 893 C C . HIS A 1 122 ? -53.972 24.835 -44.060 1.00 44.62 122 HIS A C 1
ATOM 895 O O . HIS A 1 122 ? -53.077 25.561 -44.463 1.00 44.62 122 HIS A O 1
ATOM 901 N N . ARG A 1 123 ? -54.394 23.713 -44.661 1.00 45.75 123 ARG A N 1
ATOM 902 C CA . ARG A 1 123 ? -54.215 23.261 -46.046 1.00 45.75 123 ARG A CA 1
ATOM 903 C C . ARG A 1 123 ? -52.816 22.770 -46.409 1.00 45.75 123 ARG A C 1
ATOM 905 O O . ARG A 1 123 ? -51.867 23.523 -46.483 1.00 45.75 123 ARG A O 1
ATOM 912 N N . ALA A 1 124 ? -52.644 21.456 -46.523 1.00 44.59 124 ALA A N 1
ATOM 913 C CA . ALA A 1 124 ? -53.086 20.616 -47.647 1.00 44.59 124 ALA A CA 1
ATOM 914 C C . ALA A 1 124 ? -52.217 20.807 -48.888 1.00 44.59 124 ALA A C 1
ATOM 916 O O . ALA A 1 124 ? -52.279 21.846 -49.526 1.00 44.59 124 ALA A O 1
ATOM 917 N N . LEU A 1 125 ? -51.485 19.749 -49.217 1.00 53.28 125 LEU A N 1
ATOM 918 C CA . LEU A 1 125 ? -51.323 19.085 -50.516 1.00 53.28 125 LEU A CA 1
ATOM 919 C C . LEU A 1 125 ? -49.984 18.349 -50.424 1.00 53.28 125 LEU A C 1
ATOM 921 O O . LEU A 1 125 ? -48.989 18.915 -49.998 1.00 53.28 125 LEU A O 1
ATOM 925 N N . ALA A 1 126 ? -50.007 17.026 -50.572 1.00 44.72 126 ALA A N 1
ATOM 926 C CA . ALA A 1 126 ? -49.494 16.370 -51.773 1.00 44.72 126 ALA A CA 1
ATOM 927 C C . ALA A 1 126 ? -47.979 16.625 -51.949 1.00 44.72 126 ALA A C 1
ATOM 929 O O . ALA A 1 126 ? -47.524 17.743 -52.090 1.00 44.72 126 ALA A O 1
ATOM 930 N N . ALA A 1 127 ? -47.125 15.621 -52.030 1.00 48.47 127 ALA A N 1
ATOM 931 C CA . ALA A 1 127 ? -47.288 14.517 -52.943 1.00 48.47 127 ALA A CA 1
ATOM 932 C C . ALA A 1 127 ? -46.109 13.548 -52.765 1.00 48.47 127 ALA A C 1
ATOM 934 O O . ALA A 1 127 ? -44.995 13.960 -52.458 1.00 48.47 127 ALA A O 1
ATOM 935 N N . ARG A 1 128 ? -46.372 12.287 -53.116 1.00 53.53 128 ARG A N 1
ATOM 936 C CA . ARG A 1 128 ? -45.420 11.364 -53.752 1.00 53.53 128 ARG A CA 1
ATOM 937 C C . ARG A 1 128 ? -44.303 10.808 -52.867 1.00 53.53 128 ARG A C 1
ATOM 939 O O . ARG A 1 128 ? -43.142 11.173 -52.969 1.00 53.53 128 ARG A O 1
ATOM 946 N N . ARG A 1 129 ? -44.666 9.731 -52.166 1.00 58.47 129 ARG A N 1
ATOM 947 C CA . ARG A 1 129 ? -43.843 8.514 -52.179 1.00 58.47 129 ARG A CA 1
ATOM 948 C C . ARG A 1 129 ? -43.713 8.031 -53.633 1.00 58.47 129 ARG A C 1
ATOM 950 O O . ARG A 1 129 ? -44.751 7.759 -54.239 1.00 58.47 129 ARG A O 1
ATOM 957 N N . PRO A 1 130 ? -42.510 7.859 -54.193 1.00 58.22 130 PRO A N 1
ATOM 958 C CA . PRO A 1 130 ? -42.295 6.872 -55.233 1.00 58.22 130 PRO A CA 1
ATOM 959 C C . PRO A 1 130 ? -42.167 5.520 -54.533 1.00 58.22 130 PRO A C 1
ATOM 961 O O . PRO A 1 130 ? -41.256 5.290 -53.738 1.00 58.22 130 PRO A O 1
ATOM 964 N N . GLY A 1 131 ? -43.152 4.662 -54.763 1.00 51.34 131 GLY A N 1
ATOM 965 C CA . GLY A 1 131 ? -43.094 3.270 -54.363 1.00 51.34 131 GLY A CA 1
ATOM 966 C C . GLY A 1 131 ? -42.285 2.441 -55.357 1.00 51.34 131 GLY A C 1
ATOM 967 O O . GLY A 1 131 ? -42.397 2.654 -56.560 1.00 51.34 131 GLY A O 1
ATOM 968 N N . MET A 1 132 ? -41.623 1.430 -54.784 1.00 44.78 132 MET A N 1
ATOM 969 C CA . MET A 1 132 ? -41.394 0.080 -55.324 1.00 44.78 132 MET A CA 1
ATOM 970 C C . MET A 1 132 ? -40.339 -0.086 -56.436 1.00 44.78 132 MET A C 1
ATOM 972 O O . MET A 1 132 ? -40.015 0.881 -57.117 1.00 44.78 132 MET A O 1
ATOM 976 N N . PRO A 1 133 ? -39.854 -1.321 -56.698 1.00 57.94 133 PRO A N 1
ATOM 977 C CA . PRO A 1 133 ? -40.052 -2.582 -55.961 1.00 57.94 133 PRO A CA 1
ATOM 978 C C . PRO A 1 133 ? -38.737 -3.338 -55.645 1.00 57.94 133 PRO A C 1
ATOM 980 O O . PRO A 1 133 ? -37.732 -3.245 -56.340 1.00 57.94 133 PRO A O 1
ATOM 983 N N . ARG A 1 134 ? -38.789 -4.196 -54.629 1.00 49.69 134 ARG A N 1
ATOM 984 C CA . ARG A 1 134 ? -38.134 -5.523 -54.593 1.00 49.69 134 ARG A CA 1
ATOM 985 C C . ARG A 1 134 ? -39.253 -6.511 -54.214 1.00 49.69 134 ARG A C 1
ATOM 987 O O . ARG A 1 134 ? -40.157 -6.033 -53.521 1.00 49.69 134 ARG A O 1
ATOM 994 N N . PRO A 1 135 ? -39.259 -7.814 -54.561 1.00 50.59 135 PRO A N 1
ATOM 995 C CA . PRO A 1 135 ? -38.190 -8.670 -55.107 1.00 50.59 135 PRO A CA 1
ATOM 996 C C . PRO A 1 135 ? -38.647 -9.643 -56.237 1.00 50.59 135 PRO A C 1
ATOM 998 O O . PRO A 1 135 ? -39.840 -9.770 -56.500 1.00 50.59 135 PRO A O 1
ATOM 1001 N N . VAL A 1 136 ? -37.698 -10.364 -56.848 1.00 54.31 136 VAL A N 1
ATOM 1002 C CA . VAL A 1 136 ? -37.633 -11.846 -56.917 1.00 54.31 136 VAL A CA 1
ATOM 1003 C C . VAL A 1 136 ? -36.165 -12.251 -56.910 1.00 54.31 136 VAL A C 1
ATOM 1005 O O . VAL A 1 136 ? -35.366 -11.504 -57.519 1.00 54.31 136 VAL A O 1
#

Secondary structure (DSSP, 8-state):
-PPPPP------TT-TTTTT-HHHHHHHHHHHHTTSPSSEEHHHHHHHHHHTT--HHHHHHHHHS-S-EESSHHHHHHHHHHHHHTPPP-----------------S-----------------------------

Organism: NCBI:txid663602

Sequence (136 aa):
MPSTPGHEPVVVPGLAMRECSPAALAERLVPILRELDFPARRWQILTAGDLYGCDTVTRELLGRVPEAEYASVHDVLGVLAAVLTGRPVPVTPPMRGPAPAGRAGRPGAMPVRATAPARAPHRALAARRPGMPRPV

Radius of gyration: 32.82 Å; chains: 1; bounding box: 73×72×72 Å

InterPro domains:
  IPR021527 Protein of unknown function DUF2795 [PF11387] (29-77)